Protein AF-A0A0A2TD47-F1 (afdb_monomer_lite)

Foldseek 3Di:
DPFPPLLVVLLVLVVVLVVVVCVLCVVVFDPDPVSVVVVVVVVVLSVVLSVCSSVLELVSLVSLLVVLVVVLVCQVPVVVPDVRNDDVVSNVSSVVSNVSSVVCVCSNPVPDD

Organism: NCBI:txid1385514

Sequence (113 aa):
MKRPFGVIVISILYVVSFLALLLFSLPYTQTGTGGWILITVILVYVIIMISEYLNLKKRGFWMMIAFQSMYILLGLIVPLYRDYEQPIWIFVLSTLILIYTIMRKRYFLQKET

Structure (mmCIF, N/CA/C/O backbone):
data_AF-A0A0A2TD47-F1
#
_entry.id   AF-A0A0A2TD47-F1
#
loop_
_atom_site.group_PDB
_atom_site.id
_atom_site.type_symbol
_atom_site.label_atom_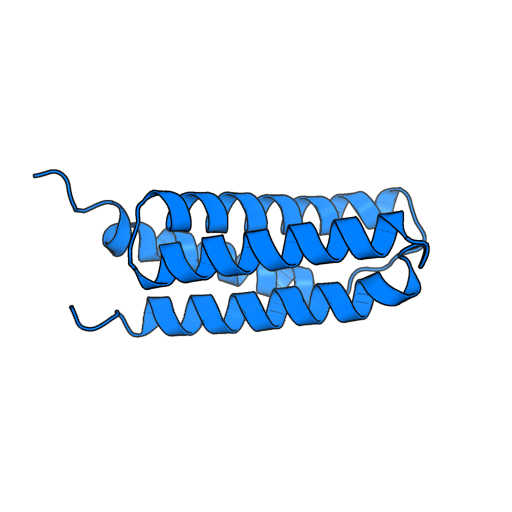id
_atom_site.label_alt_id
_atom_site.label_comp_id
_atom_site.label_asym_id
_atom_site.la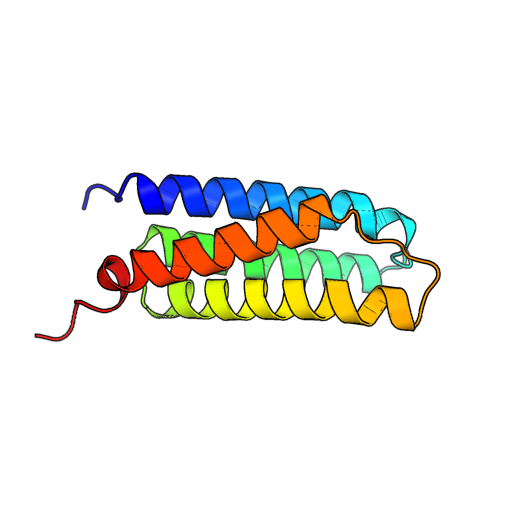bel_entity_id
_atom_site.label_seq_id
_atom_site.pdbx_PDB_ins_code
_atom_site.Cartn_x
_atom_site.Cartn_y
_atom_site.Cartn_z
_atom_site.occupancy
_atom_site.B_iso_or_equiv
_atom_site.auth_seq_id
_atom_site.auth_comp_id
_atom_site.auth_asym_id
_atom_site.auth_atom_id
_atom_site.pdbx_PDB_model_num
ATOM 1 N N . MET A 1 1 ? -8.216 -2.449 22.679 1.00 57.56 1 MET A N 1
ATOM 2 C CA . MET A 1 1 ? -9.392 -2.696 21.808 1.00 57.56 1 MET A CA 1
ATOM 3 C C . MET A 1 1 ? -9.076 -3.871 20.896 1.00 57.56 1 MET A C 1
ATOM 5 O O . MET A 1 1 ? -7.980 -3.895 20.347 1.00 57.56 1 MET A O 1
ATOM 9 N N . LYS A 1 2 ? -9.975 -4.855 20.754 1.00 72.06 2 LYS A N 1
ATOM 10 C CA . LYS A 1 2 ? -9.789 -5.927 19.761 1.00 72.06 2 LYS A CA 1
ATOM 11 C C . LYS A 1 2 ? -9.811 -5.298 18.364 1.00 72.06 2 LYS A C 1
ATOM 13 O O . LYS A 1 2 ? -10.706 -4.511 18.065 1.00 72.06 2 LYS A O 1
ATOM 18 N N . ARG A 1 3 ? -8.799 -5.588 17.544 1.00 77.25 3 ARG A N 1
ATOM 19 C CA . ARG A 1 3 ? -8.702 -5.052 16.180 1.00 77.25 3 ARG A CA 1
ATOM 20 C C . ARG A 1 3 ? -9.796 -5.687 15.308 1.00 77.25 3 ARG A C 1
ATOM 22 O O . ARG A 1 3 ? -9.986 -6.901 15.408 1.00 77.25 3 ARG A O 1
ATOM 29 N N . PRO A 1 4 ? -10.510 -4.923 14.460 1.00 85.19 4 PRO A N 1
ATOM 30 C CA . PRO A 1 4 ? -11.491 -5.504 13.550 1.00 85.19 4 PRO A CA 1
ATOM 31 C C . PRO A 1 4 ? -10.790 -6.459 12.583 1.00 85.19 4 PRO A C 1
ATOM 33 O O . PRO A 1 4 ? -9.770 -6.096 11.998 1.00 85.19 4 PRO A O 1
ATOM 36 N N . PHE A 1 5 ? -11.355 -7.646 12.358 1.00 85.62 5 PHE A N 1
ATOM 37 C CA . PHE A 1 5 ? -10.777 -8.636 11.440 1.00 85.62 5 PHE A CA 1
ATOM 38 C C . PHE A 1 5 ? -10.493 -8.045 10.048 1.00 85.62 5 PHE A C 1
ATOM 40 O O . PHE A 1 5 ? -9.419 -8.242 9.491 1.00 85.62 5 PHE A O 1
ATOM 47 N N . GLY A 1 6 ? -11.405 -7.211 9.532 1.00 82.06 6 GLY A N 1
ATOM 48 C CA . GLY A 1 6 ? -11.232 -6.548 8.237 1.00 82.06 6 GLY A CA 1
ATOM 49 C C . GLY A 1 6 ? -10.012 -5.623 8.149 1.00 82.06 6 GLY A C 1
ATOM 50 O O . GLY A 1 6 ? -9.432 -5.511 7.076 1.00 82.06 6 GLY A O 1
ATOM 51 N N . VAL A 1 7 ? -9.592 -5.006 9.259 1.00 83.81 7 VAL A N 1
ATOM 52 C CA . VAL A 1 7 ? -8.396 -4.142 9.310 1.00 83.81 7 VAL A CA 1
ATOM 53 C C . VAL A 1 7 ? -7.129 -4.989 9.201 1.00 83.81 7 VAL A C 1
ATOM 55 O O . VAL A 1 7 ? -6.223 -4.636 8.454 1.00 83.81 7 VAL A O 1
ATOM 58 N N . ILE A 1 8 ? -7.098 -6.141 9.876 1.00 87.38 8 ILE A N 1
ATOM 59 C CA . ILE A 1 8 ? -5.972 -7.085 9.818 1.00 87.38 8 ILE A CA 1
ATOM 60 C C . ILE A 1 8 ? -5.816 -7.638 8.397 1.00 87.38 8 ILE A C 1
ATOM 62 O O . ILE A 1 8 ? -4.714 -7.630 7.854 1.00 87.38 8 ILE A O 1
ATOM 66 N N . VAL A 1 9 ? -6.923 -8.058 7.775 1.00 87.44 9 VAL A N 1
ATOM 67 C CA . VAL A 1 9 ? -6.925 -8.579 6.399 1.00 87.44 9 VAL A CA 1
ATOM 68 C C . VAL A 1 9 ? -6.387 -7.540 5.409 1.00 87.44 9 VAL A C 1
ATOM 70 O O . VAL A 1 9 ? -5.539 -7.878 4.589 1.00 87.44 9 VAL A O 1
ATOM 73 N N . ILE A 1 10 ? -6.807 -6.272 5.512 1.00 87.50 10 ILE A N 1
ATOM 74 C CA . ILE A 1 10 ? -6.305 -5.190 4.643 1.00 87.50 10 ILE A CA 1
ATOM 75 C C . ILE A 1 10 ? -4.806 -4.985 4.819 1.00 87.50 10 ILE A C 1
ATOM 77 O O . ILE A 1 10 ? -4.086 -4.878 3.831 1.00 87.50 10 ILE A O 1
ATOM 81 N N . SER A 1 11 ? -4.328 -4.946 6.064 1.00 85.75 11 SER A N 1
ATOM 82 C CA . SER A 1 11 ? -2.900 -4.780 6.327 1.00 85.75 11 SER A CA 1
ATOM 83 C C . SER A 1 11 ? -2.077 -5.908 5.704 1.00 85.75 11 SER A C 1
ATOM 85 O O . SER A 1 11 ? -1.050 -5.630 5.095 1.00 85.75 11 SER A O 1
ATOM 87 N N . ILE A 1 12 ? -2.547 -7.158 5.780 1.00 88.69 12 ILE A N 1
ATOM 88 C CA . ILE A 1 12 ? -1.873 -8.303 5.150 1.00 88.69 12 ILE A CA 1
ATOM 89 C C . ILE A 1 12 ? -1.891 -8.175 3.623 1.00 88.69 12 ILE A C 1
ATOM 91 O O . ILE A 1 12 ? -0.837 -8.256 2.997 1.00 88.69 12 ILE A O 1
ATOM 95 N N . LEU A 1 13 ? -3.061 -7.937 3.020 1.00 88.62 13 LEU A N 1
ATOM 96 C CA . LEU A 1 13 ? -3.195 -7.803 1.563 1.00 88.62 13 LEU A CA 1
ATOM 97 C C . LEU A 1 13 ? -2.320 -6.678 1.006 1.00 88.62 13 LEU A C 1
ATOM 99 O O . LEU A 1 13 ? -1.725 -6.818 -0.062 1.00 88.62 13 LEU A O 1
ATOM 103 N N . TYR A 1 14 ? -2.209 -5.580 1.746 1.00 86.94 14 TYR A N 1
ATOM 104 C CA . TYR A 1 14 ? -1.347 -4.472 1.380 1.00 86.94 14 TYR A CA 1
ATOM 105 C C . TYR A 1 14 ? 0.133 -4.841 1.459 1.00 86.94 14 TYR A C 1
ATOM 107 O O . TYR A 1 14 ? 0.866 -4.563 0.516 1.00 86.94 14 TYR A O 1
ATOM 115 N N . VAL A 1 15 ? 0.579 -5.493 2.542 1.00 88.31 15 VAL A N 1
ATOM 116 C CA . VAL A 1 15 ? 1.971 -5.968 2.655 1.00 88.31 15 VAL A CA 1
ATOM 117 C C . VAL A 1 15 ? 2.306 -6.899 1.496 1.00 88.31 15 VAL A C 1
ATOM 119 O O . VAL A 1 15 ? 3.339 -6.725 0.860 1.00 88.31 15 VAL A O 1
ATOM 122 N N . VAL A 1 16 ? 1.417 -7.842 1.178 1.00 88.25 16 VAL A N 1
ATOM 123 C CA . VAL A 1 16 ? 1.598 -8.763 0.048 1.00 88.25 16 VAL A CA 1
ATOM 124 C C . VAL A 1 16 ? 1.686 -8.002 -1.277 1.00 88.25 16 VAL A C 1
ATOM 126 O O . VAL A 1 16 ? 2.596 -8.254 -2.061 1.00 88.25 16 VAL A O 1
ATOM 129 N N . SER A 1 17 ? 0.795 -7.035 -1.509 1.00 83.50 17 SER A N 1
ATOM 130 C CA . SER A 1 17 ? 0.800 -6.224 -2.737 1.00 83.50 17 SER A CA 1
ATOM 131 C C . SER A 1 17 ? 2.069 -5.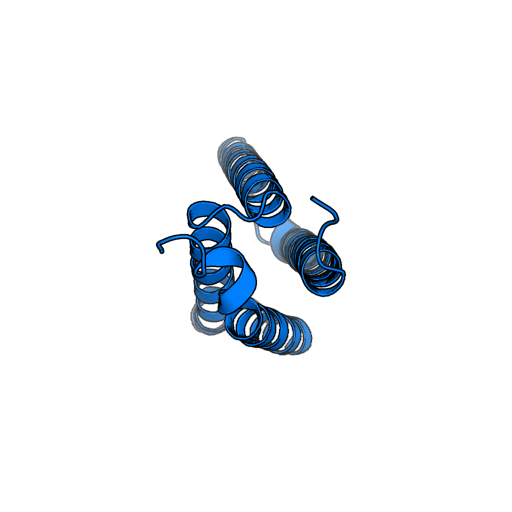382 -2.864 1.00 83.50 17 SER A C 1
ATOM 133 O O . SER A 1 17 ? 2.657 -5.297 -3.938 1.00 83.50 17 SER A O 1
ATOM 135 N N . PHE A 1 18 ? 2.529 -4.802 -1.758 1.00 84.69 18 PHE A N 1
ATOM 136 C CA . PHE A 1 18 ? 3.761 -4.028 -1.700 1.00 84.69 18 PHE A CA 1
ATOM 137 C C . PHE A 1 18 ? 5.010 -4.897 -1.921 1.00 84.69 18 PHE A C 1
ATOM 139 O O . PHE A 1 18 ? 5.921 -4.498 -2.641 1.00 84.69 18 PHE A O 1
ATOM 146 N N . LEU A 1 19 ? 5.054 -6.101 -1.348 1.00 86.44 19 LEU A N 1
ATOM 147 C CA . LEU A 1 19 ? 6.147 -7.044 -1.589 1.00 86.44 19 LEU A CA 1
ATOM 148 C C . LEU A 1 19 ? 6.165 -7.525 -3.042 1.00 86.44 19 LEU A C 1
ATOM 150 O O . LEU A 1 19 ? 7.236 -7.596 -3.638 1.00 86.44 19 LEU A O 1
ATOM 154 N N . ALA A 1 20 ? 4.996 -7.795 -3.631 1.00 82.56 20 ALA A N 1
ATOM 155 C CA . ALA A 1 20 ? 4.891 -8.115 -5.050 1.00 82.56 20 ALA A CA 1
ATOM 156 C C . ALA A 1 20 ? 5.444 -6.968 -5.910 1.00 82.56 20 ALA A C 1
ATOM 158 O O . ALA A 1 20 ? 6.293 -7.202 -6.764 1.00 82.56 20 ALA A O 1
ATOM 159 N N . LEU A 1 21 ? 5.043 -5.724 -5.631 1.00 77.56 21 LEU A N 1
ATOM 160 C CA . LEU A 1 21 ? 5.575 -4.529 -6.293 1.00 77.56 21 LEU A CA 1
ATOM 161 C C . LEU A 1 21 ? 7.102 -4.478 -6.221 1.00 77.56 21 LEU A C 1
ATOM 163 O O . LEU A 1 21 ? 7.757 -4.311 -7.248 1.00 77.56 21 LEU A O 1
ATOM 167 N N . LEU A 1 22 ? 7.670 -4.638 -5.024 1.00 80.25 22 LEU A N 1
ATOM 168 C CA . LEU A 1 22 ? 9.118 -4.668 -4.837 1.00 80.25 22 LEU A CA 1
ATOM 169 C C . LEU A 1 22 ? 9.761 -5.734 -5.724 1.00 80.25 22 LEU A C 1
ATOM 171 O O . LEU A 1 22 ? 10.660 -5.414 -6.489 1.00 80.25 22 LEU A O 1
ATOM 175 N N . LEU A 1 23 ? 9.254 -6.966 -5.704 1.00 81.38 23 LEU A N 1
ATOM 176 C CA . LEU A 1 23 ? 9.792 -8.056 -6.520 1.00 81.38 23 LEU A CA 1
ATOM 177 C C . LEU A 1 23 ? 9.769 -7.749 -8.024 1.00 81.38 23 LEU A C 1
ATOM 179 O O . LEU A 1 23 ? 10.760 -8.004 -8.703 1.00 81.38 23 LEU A O 1
ATOM 183 N N . PHE A 1 24 ? 8.682 -7.168 -8.539 1.00 76.12 24 PHE A N 1
ATOM 184 C CA . PHE A 1 24 ? 8.572 -6.826 -9.964 1.00 76.12 24 PHE A CA 1
ATOM 185 C C . PHE A 1 24 ? 9.357 -5.572 -10.356 1.00 76.12 24 PHE A C 1
ATOM 187 O O . PHE A 1 24 ? 9.770 -5.448 -11.504 1.00 76.12 24 PHE A O 1
ATOM 194 N N . SER A 1 25 ? 9.588 -4.651 -9.420 1.00 72.69 25 SER A N 1
ATOM 195 C CA . SER A 1 25 ? 10.336 -3.414 -9.678 1.00 72.69 25 SER A CA 1
ATOM 196 C C . SER A 1 25 ? 11.846 -3.558 -9.491 1.00 72.69 25 SER A C 1
ATOM 198 O O . SER A 1 25 ? 12.591 -2.839 -10.155 1.00 72.69 25 SER A O 1
ATOM 200 N N . LEU A 1 26 ? 12.307 -4.503 -8.660 1.00 75.06 26 LEU A N 1
ATOM 201 C CA . LEU A 1 26 ? 13.728 -4.739 -8.370 1.00 75.06 26 LEU A CA 1
ATOM 202 C C . LEU A 1 26 ? 14.616 -4.870 -9.627 1.00 75.06 26 LEU A C 1
ATOM 204 O O . LEU A 1 26 ? 15.668 -4.228 -9.652 1.00 75.06 26 LEU A O 1
ATOM 208 N N . PRO A 1 27 ? 14.216 -5.604 -10.688 1.00 72.50 27 PRO A N 1
ATOM 209 C CA . PRO A 1 27 ? 14.998 -5.701 -11.926 1.00 72.50 27 PRO A CA 1
ATOM 210 C C . PRO A 1 27 ? 15.138 -4.377 -12.693 1.00 72.50 27 PRO A C 1
ATOM 212 O O . PRO A 1 27 ? 16.057 -4.222 -13.492 1.00 72.50 27 PRO A O 1
ATOM 215 N N . TYR A 1 28 ? 14.229 -3.424 -12.464 1.00 68.75 28 TYR A N 1
ATOM 216 C CA . TYR A 1 28 ? 14.144 -2.149 -13.185 1.00 68.75 28 TYR A CA 1
ATOM 217 C C . TYR A 1 28 ? 14.657 -0.954 -12.365 1.00 68.75 28 TYR A C 1
ATOM 219 O O . TYR A 1 28 ? 14.814 0.151 -12.896 1.00 68.75 28 TYR A O 1
ATOM 227 N N . THR A 1 29 ? 14.926 -1.152 -11.074 1.00 66.94 29 THR A N 1
ATOM 228 C CA . THR A 1 29 ? 15.603 -0.172 -10.219 1.00 66.94 29 THR A CA 1
ATOM 229 C C . THR A 1 29 ? 17.108 -0.197 -10.450 1.00 66.94 29 THR A C 1
ATOM 231 O O . THR A 1 29 ? 17.745 -1.240 -10.344 1.00 66.94 29 THR A O 1
ATOM 234 N N . GLN A 1 30 ? 17.706 0.972 -10.701 1.00 63.28 30 GLN A N 1
ATOM 235 C CA . GLN A 1 30 ? 19.163 1.102 -10.705 1.00 63.28 30 GLN A CA 1
ATOM 236 C C . GLN A 1 30 ? 19.696 0.769 -9.302 1.00 63.28 30 GLN A C 1
ATOM 238 O O . GLN A 1 30 ? 19.443 1.499 -8.343 1.00 63.28 30 GLN A O 1
ATOM 243 N N . THR A 1 31 ? 20.438 -0.332 -9.180 1.00 67.88 31 THR A N 1
ATOM 244 C CA . THR A 1 31 ? 20.956 -0.902 -7.921 1.00 67.88 31 THR A CA 1
ATOM 245 C C . THR A 1 31 ? 22.152 -0.133 -7.342 1.00 67.88 31 THR A C 1
ATOM 247 O O . THR A 1 31 ? 23.045 -0.718 -6.731 1.00 67.88 31 THR A O 1
ATOM 250 N N . GLY A 1 32 ? 22.200 1.184 -7.543 1.00 78.88 32 GLY A N 1
ATOM 251 C CA . GLY A 1 32 ? 23.166 2.065 -6.890 1.00 78.88 32 GLY A CA 1
ATOM 252 C C . GLY A 1 32 ? 22.740 2.419 -5.463 1.00 78.88 32 GLY A C 1
ATOM 253 O O . GLY A 1 32 ? 21.607 2.167 -5.048 1.00 78.88 32 GLY A O 1
ATOM 254 N N . THR A 1 33 ? 23.626 3.073 -4.711 1.00 81.69 33 THR A N 1
ATOM 255 C CA . THR A 1 33 ? 23.377 3.502 -3.321 1.00 81.69 33 THR A CA 1
ATOM 256 C C . THR A 1 33 ? 22.083 4.312 -3.174 1.00 81.69 33 THR A C 1
ATOM 258 O O . THR A 1 33 ? 21.330 4.107 -2.226 1.00 81.69 33 THR A O 1
ATOM 261 N N . GLY A 1 34 ? 21.769 5.179 -4.145 1.00 80.44 34 GLY A N 1
ATOM 262 C CA . GLY A 1 34 ? 20.533 5.970 -4.148 1.00 80.44 34 GLY A CA 1
ATOM 263 C C . GLY A 1 34 ? 19.255 5.129 -4.257 1.00 80.44 34 GLY A C 1
ATOM 264 O O . GLY A 1 34 ? 18.269 5.433 -3.588 1.00 80.44 34 GLY A O 1
ATOM 265 N N . GLY A 1 35 ? 19.279 4.040 -5.034 1.00 81.81 35 GLY A N 1
ATOM 266 C CA . GLY A 1 35 ? 18.145 3.121 -5.159 1.00 81.81 35 GLY A CA 1
ATOM 267 C C . GLY A 1 35 ? 17.851 2.396 -3.844 1.00 81.81 35 GLY A C 1
ATOM 268 O O . GLY A 1 35 ? 16.705 2.353 -3.401 1.00 81.81 35 GLY A O 1
ATOM 269 N N . TRP A 1 36 ? 18.894 1.914 -3.162 1.00 82.00 36 TRP A N 1
ATOM 270 C CA . TRP A 1 36 ? 18.764 1.263 -1.853 1.00 82.00 36 TRP A CA 1
ATOM 271 C C . TRP A 1 36 ? 18.265 2.207 -0.755 1.00 82.00 36 TRP A C 1
ATOM 273 O O . TRP A 1 36 ? 17.432 1.809 0.064 1.00 82.00 36 TRP A O 1
ATOM 283 N N . ILE A 1 37 ? 18.714 3.468 -0.759 1.00 86.38 37 ILE A N 1
ATOM 284 C CA . ILE A 1 37 ? 18.196 4.498 0.154 1.00 86.38 37 ILE A CA 1
ATOM 285 C C . ILE A 1 37 ? 16.698 4.707 -0.090 1.00 86.38 37 ILE A C 1
ATOM 287 O O . ILE A 1 37 ? 15.919 4.684 0.862 1.00 86.38 37 ILE A O 1
ATOM 291 N N . LEU A 1 38 ? 16.277 4.846 -1.351 1.00 83.94 38 LEU A N 1
ATOM 292 C CA . LEU A 1 38 ? 14.869 5.042 -1.700 1.00 83.94 38 LEU A CA 1
ATOM 293 C C . LEU A 1 38 ? 13.998 3.856 -1.254 1.00 83.94 38 LEU A C 1
ATOM 295 O O . LEU A 1 38 ? 12.969 4.063 -0.612 1.00 83.94 38 LEU A O 1
ATOM 299 N N . ILE A 1 39 ? 14.436 2.620 -1.519 1.00 84.38 39 ILE A N 1
ATOM 300 C CA . ILE A 1 39 ? 13.750 1.398 -1.064 1.00 84.38 39 ILE A CA 1
ATOM 301 C C . ILE A 1 39 ? 13.614 1.392 0.462 1.00 84.38 39 ILE A C 1
ATOM 303 O O . ILE A 1 39 ? 12.537 1.114 0.988 1.00 84.38 39 ILE A O 1
ATOM 307 N N . THR A 1 40 ? 14.681 1.751 1.179 1.00 87.12 40 THR A N 1
ATOM 308 C CA . THR A 1 40 ? 14.682 1.801 2.647 1.00 87.12 40 THR A CA 1
ATOM 309 C C . THR A 1 40 ? 13.696 2.843 3.175 1.00 87.12 40 THR A C 1
ATOM 311 O O . THR A 1 40 ? 12.916 2.549 4.081 1.00 87.12 40 THR A O 1
ATOM 314 N N . VAL A 1 41 ? 13.665 4.042 2.585 1.00 90.00 41 VAL A N 1
ATOM 315 C CA . VAL A 1 41 ? 12.711 5.102 2.954 1.00 90.00 41 VAL A CA 1
ATOM 316 C C . VAL A 1 41 ? 11.269 4.647 2.723 1.00 90.00 41 VAL A C 1
ATOM 318 O O . VAL A 1 41 ? 10.417 4.845 3.592 1.00 90.00 41 VAL A O 1
ATOM 321 N N . ILE A 1 42 ? 10.995 3.986 1.595 1.00 88.62 42 ILE A N 1
ATOM 322 C CA . ILE A 1 42 ? 9.665 3.446 1.289 1.00 88.62 42 ILE A CA 1
ATOM 323 C C . ILE A 1 42 ? 9.280 2.352 2.296 1.00 88.62 42 ILE A C 1
ATOM 325 O O . ILE A 1 42 ? 8.155 2.358 2.795 1.00 88.62 42 ILE A O 1
ATOM 329 N N . LEU A 1 43 ? 10.200 1.451 2.654 1.00 89.88 43 LEU A N 1
ATOM 330 C CA . LEU A 1 43 ? 9.957 0.415 3.665 1.00 89.88 43 LEU A CA 1
ATOM 331 C C . LEU A 1 43 ? 9.602 1.021 5.027 1.00 89.88 43 LEU A C 1
ATOM 333 O O . LEU A 1 43 ? 8.616 0.615 5.643 1.00 89.88 43 LEU A O 1
ATOM 337 N N . VAL A 1 44 ? 10.358 2.025 5.475 1.00 93.00 44 VAL A N 1
ATOM 338 C CA . VAL A 1 44 ? 10.076 2.739 6.729 1.00 93.00 44 VAL A CA 1
ATOM 339 C C . VAL A 1 44 ? 8.704 3.411 6.671 1.00 93.00 44 VAL A C 1
ATOM 341 O O . VAL A 1 44 ? 7.918 3.282 7.613 1.00 93.00 44 VAL A O 1
ATOM 344 N N . TYR A 1 45 ? 8.374 4.066 5.554 1.00 91.50 45 TYR A N 1
ATOM 345 C CA . TYR A 1 45 ? 7.059 4.670 5.350 1.00 91.50 45 TYR A CA 1
ATOM 346 C C . TYR A 1 45 ? 5.927 3.635 5.455 1.00 91.50 45 TYR A C 1
ATOM 348 O O . TYR A 1 45 ? 4.947 3.862 6.168 1.00 91.50 45 TYR A O 1
ATOM 356 N N . VAL A 1 46 ? 6.078 2.476 4.806 1.00 91.19 46 VAL A N 1
ATOM 357 C CA . VAL A 1 46 ? 5.098 1.380 4.842 1.00 91.19 46 VAL A CA 1
ATOM 358 C C . VAL A 1 46 ? 4.916 0.836 6.262 1.00 91.19 46 VAL A C 1
ATOM 360 O O . VAL A 1 46 ? 3.780 0.622 6.689 1.00 91.19 46 VAL A O 1
ATOM 363 N N . ILE A 1 47 ? 5.999 0.675 7.028 1.00 92.06 47 ILE A N 1
ATOM 364 C CA . ILE A 1 47 ? 5.937 0.227 8.429 1.00 92.06 47 ILE A CA 1
ATOM 365 C C . ILE A 1 47 ? 5.152 1.225 9.287 1.00 92.06 47 ILE A C 1
ATOM 367 O O . ILE A 1 47 ? 4.260 0.819 10.038 1.00 92.06 47 ILE A O 1
ATOM 371 N N . ILE A 1 48 ? 5.451 2.524 9.164 1.00 94.06 48 ILE A N 1
ATOM 372 C CA . ILE A 1 48 ? 4.739 3.582 9.896 1.00 94.06 48 ILE A CA 1
ATOM 373 C C . ILE A 1 48 ? 3.256 3.544 9.534 1.00 94.06 48 ILE A C 1
ATOM 375 O O . ILE A 1 48 ? 2.406 3.467 10.420 1.00 94.06 48 ILE A O 1
ATOM 379 N N . MET A 1 49 ? 2.949 3.520 8.239 1.00 93.75 49 MET A N 1
ATOM 380 C CA . MET A 1 49 ? 1.583 3.496 7.735 1.00 93.75 49 MET A CA 1
ATOM 381 C C . MET A 1 49 ? 0.786 2.300 8.278 1.00 93.75 49 MET A C 1
ATOM 383 O O . MET A 1 49 ? -0.308 2.486 8.813 1.00 93.75 49 MET A O 1
ATOM 387 N N . ILE A 1 50 ? 1.331 1.080 8.191 1.00 91.88 50 ILE A N 1
ATOM 388 C CA . ILE A 1 50 ? 0.667 -0.136 8.686 1.00 91.88 50 ILE A CA 1
ATOM 389 C C . ILE A 1 50 ? 0.490 -0.073 10.203 1.00 91.88 50 ILE A C 1
ATOM 391 O O . ILE A 1 50 ? -0.581 -0.405 10.708 1.00 91.88 50 ILE A O 1
ATOM 395 N N . SER A 1 51 ? 1.510 0.375 10.938 1.00 92.31 51 SER A N 1
ATOM 396 C CA . SER A 1 51 ? 1.431 0.529 12.393 1.00 92.31 51 SER A CA 1
ATOM 397 C C . SER A 1 51 ? 0.319 1.502 12.792 1.00 92.31 51 SER A C 1
ATOM 399 O O . SER A 1 51 ? -0.497 1.206 13.669 1.00 92.31 51 SER A O 1
ATOM 401 N N . GLU A 1 52 ? 0.223 2.649 12.119 1.00 93.31 52 GLU A N 1
ATOM 402 C CA . GLU A 1 52 ? -0.845 3.613 12.363 1.00 93.31 52 GLU A CA 1
ATOM 403 C C . GLU A 1 52 ? -2.227 3.069 11.983 1.00 93.31 52 GLU A C 1
ATOM 405 O O . GLU A 1 52 ? -3.188 3.266 12.734 1.00 93.31 52 GLU A O 1
ATOM 410 N N . TYR A 1 53 ? -2.322 2.342 10.868 1.00 90.81 53 TYR A N 1
ATOM 411 C CA . TYR A 1 53 ? -3.557 1.716 10.402 1.00 90.81 53 TYR A CA 1
ATOM 412 C C . TYR A 1 53 ? -4.054 0.630 11.372 1.00 90.81 53 TYR A C 1
ATOM 414 O O . TYR A 1 53 ? -5.217 0.625 11.776 1.00 90.81 53 TYR A O 1
ATOM 422 N N . LEU A 1 54 ? -3.166 -0.248 11.844 1.00 90.38 54 LEU A N 1
ATOM 423 C CA . LEU A 1 54 ? -3.481 -1.287 12.834 1.00 90.38 54 LEU A CA 1
ATOM 424 C C . LEU A 1 54 ? -3.880 -0.715 14.199 1.00 90.38 54 LEU A C 1
ATOM 426 O O . LEU A 1 54 ? -4.606 -1.363 14.960 1.00 90.38 54 LEU A O 1
ATOM 430 N N . ASN A 1 55 ? -3.408 0.490 14.514 1.00 90.31 55 ASN A N 1
ATOM 431 C CA . ASN A 1 55 ? -3.777 1.231 15.716 1.00 90.31 55 ASN A CA 1
ATOM 432 C C . ASN A 1 55 ? -5.007 2.132 15.511 1.00 90.31 55 ASN A C 1
ATOM 434 O O . ASN A 1 55 ? -5.320 2.936 16.389 1.00 90.31 55 ASN A O 1
ATOM 438 N N . LEU A 1 56 ? -5.716 1.983 14.383 1.00 89.25 56 LEU A N 1
ATOM 439 C CA . LEU A 1 56 ? -6.946 2.707 14.050 1.00 89.25 56 LEU A CA 1
ATOM 440 C C . LEU A 1 56 ? -6.782 4.236 14.068 1.00 89.25 56 LEU A C 1
ATOM 442 O O . LEU A 1 56 ? -7.730 4.972 14.343 1.00 89.25 56 LEU A O 1
ATOM 446 N N . LYS A 1 57 ? -5.576 4.742 13.779 1.00 90.81 57 LYS A N 1
ATOM 447 C CA . LYS A 1 57 ? -5.338 6.185 13.699 1.00 90.81 57 LYS A CA 1
ATOM 448 C C . LYS A 1 57 ? -5.892 6.739 12.385 1.00 90.81 57 LYS A C 1
ATOM 450 O O . LYS A 1 57 ? -5.676 6.161 11.320 1.00 90.81 57 LYS A O 1
ATOM 455 N N . LYS A 1 58 ? -6.522 7.921 12.447 1.00 91.31 58 LYS A N 1
ATOM 456 C CA . LYS A 1 58 ? -6.997 8.666 11.262 1.00 91.31 58 LYS A CA 1
ATOM 457 C C . LYS A 1 58 ? -5.879 8.876 10.232 1.00 91.31 58 LYS A C 1
ATOM 459 O O . LYS A 1 58 ? -6.110 8.723 9.041 1.00 91.31 58 LYS A O 1
ATOM 464 N N . ARG A 1 59 ? -4.660 9.185 10.693 1.00 92.12 59 ARG A N 1
ATOM 465 C CA . ARG A 1 59 ? -3.483 9.407 9.835 1.00 92.12 59 ARG A CA 1
ATOM 466 C C . ARG A 1 59 ? -3.115 8.165 9.016 1.00 92.12 59 ARG A C 1
ATOM 468 O O . ARG A 1 59 ? -3.094 8.257 7.794 1.00 92.12 59 ARG A O 1
ATOM 475 N N . GLY A 1 60 ? -2.972 7.003 9.654 1.00 90.94 60 GLY A N 1
ATOM 476 C CA . GLY A 1 60 ? -2.700 5.734 8.967 1.00 90.94 60 GLY A CA 1
ATOM 477 C C . GLY A 1 60 ? -3.738 5.362 7.905 1.00 90.94 60 GLY A C 1
ATOM 478 O O . GLY A 1 60 ? -3.376 4.872 6.840 1.00 90.94 60 GLY A O 1
ATOM 479 N N . PHE A 1 61 ? -5.021 5.656 8.144 1.00 93.12 61 PHE A N 1
ATOM 480 C CA . PHE A 1 61 ? -6.077 5.481 7.139 1.00 93.12 61 PHE A CA 1
ATOM 481 C C . PHE A 1 61 ? -5.844 6.333 5.885 1.00 93.12 61 PHE A C 1
ATOM 483 O O . PHE A 1 61 ? -5.870 5.812 4.770 1.00 93.12 61 PHE A O 1
ATOM 490 N N . TRP A 1 62 ? -5.578 7.629 6.064 1.00 93.69 62 TRP A N 1
ATOM 491 C CA . TRP A 1 62 ? -5.317 8.539 4.947 1.00 93.69 62 TRP A CA 1
ATOM 492 C C . TRP A 1 62 ? -4.023 8.204 4.211 1.00 93.69 62 TRP A C 1
ATOM 494 O O . TRP A 1 62 ? -4.009 8.229 2.983 1.00 93.69 62 TRP A O 1
ATOM 504 N N . MET A 1 63 ? -2.966 7.836 4.939 1.00 93.50 63 MET A N 1
ATOM 505 C CA . MET A 1 63 ? -1.708 7.389 4.339 1.00 93.50 63 MET A CA 1
ATOM 506 C C . MET A 1 63 ? -1.920 6.148 3.463 1.00 93.50 63 MET A C 1
ATOM 508 O O . MET A 1 63 ? -1.401 6.094 2.353 1.00 93.50 63 MET A O 1
ATOM 512 N N . MET A 1 64 ? -2.740 5.193 3.913 1.00 91.94 64 MET A N 1
ATOM 513 C CA . MET A 1 64 ? -3.035 3.981 3.148 1.00 91.94 64 MET A CA 1
ATOM 514 C C . MET A 1 64 ? -3.818 4.270 1.868 1.00 91.94 64 MET A C 1
ATOM 516 O O . MET A 1 64 ? -3.482 3.736 0.815 1.00 91.94 64 MET A O 1
ATOM 520 N N . ILE A 1 65 ? -4.808 5.166 1.925 1.00 93.56 65 ILE A N 1
ATOM 521 C CA . ILE A 1 65 ? -5.518 5.631 0.724 1.00 93.56 65 ILE A CA 1
ATOM 522 C C . ILE A 1 65 ? -4.562 6.341 -0.235 1.00 93.56 65 ILE A C 1
ATOM 524 O O . ILE A 1 65 ? -4.563 6.033 -1.428 1.00 93.56 65 ILE A O 1
ATOM 528 N N . ALA A 1 66 ? -3.757 7.279 0.268 1.00 92.56 66 ALA A N 1
ATOM 529 C CA . ALA A 1 66 ? -2.838 8.062 -0.549 1.00 92.56 66 ALA A CA 1
ATOM 530 C C . ALA A 1 66 ? -1.813 7.165 -1.251 1.00 92.56 66 ALA A C 1
ATOM 532 O O . ALA A 1 66 ? -1.658 7.250 -2.469 1.00 92.56 66 ALA A O 1
ATOM 533 N N . PHE A 1 67 ? -1.177 6.256 -0.509 1.00 88.88 67 PHE A N 1
ATOM 534 C CA . PHE A 1 67 ? -0.201 5.335 -1.079 1.00 88.88 67 PHE A CA 1
ATOM 535 C C . PHE A 1 67 ? -0.837 4.409 -2.113 1.00 88.88 67 PHE A C 1
ATOM 537 O O . PHE A 1 67 ? -0.309 4.263 -3.211 1.00 88.88 67 PHE A O 1
ATOM 544 N N . GLN A 1 68 ? -1.993 3.822 -1.797 1.00 90.62 68 GLN A N 1
ATOM 545 C CA . GLN A 1 68 ? -2.674 2.913 -2.713 1.00 90.62 68 GLN A CA 1
ATOM 546 C C . GLN A 1 68 ? -3.118 3.623 -3.999 1.00 90.62 68 GLN A C 1
ATOM 548 O O . GLN A 1 68 ? -3.013 3.063 -5.087 1.00 90.62 68 GLN A O 1
ATOM 553 N N . SER A 1 69 ? -3.568 4.875 -3.889 1.00 91.00 69 SER A N 1
ATOM 554 C CA . SER A 1 69 ? -3.959 5.689 -5.045 1.00 91.00 69 SER A CA 1
ATOM 555 C C . SER A 1 69 ? -2.747 6.054 -5.900 1.00 91.00 69 SER A C 1
ATOM 557 O O . SER A 1 69 ? -2.793 5.914 -7.119 1.00 91.00 69 SER A O 1
ATOM 559 N N . MET A 1 70 ? -1.638 6.454 -5.266 1.00 88.56 70 MET A N 1
ATOM 560 C CA . MET A 1 70 ? -0.374 6.701 -5.959 1.00 88.56 70 MET A CA 1
ATOM 561 C C . MET A 1 70 ? 0.119 5.440 -6.669 1.00 88.56 70 MET A C 1
ATOM 563 O O . MET A 1 70 ? 0.592 5.520 -7.798 1.00 88.56 70 MET A O 1
ATOM 567 N N . TYR A 1 71 ? -0.045 4.272 -6.049 1.00 84.75 71 TYR A N 1
ATOM 568 C CA . TYR A 1 71 ? 0.361 3.016 -6.657 1.00 84.75 71 TYR A CA 1
ATOM 569 C C . TYR A 1 71 ? -0.449 2.672 -7.912 1.00 84.75 71 TYR A C 1
ATOM 571 O O . TYR A 1 71 ? 0.126 2.323 -8.941 1.00 84.75 71 TYR A O 1
ATOM 579 N N . ILE A 1 72 ? -1.772 2.833 -7.854 1.00 88.44 72 ILE A N 1
ATOM 580 C CA . ILE A 1 72 ? -2.656 2.657 -9.013 1.00 88.44 72 ILE A CA 1
ATOM 581 C C . ILE A 1 72 ? -2.258 3.623 -10.138 1.00 88.44 72 ILE A C 1
ATOM 583 O O . ILE A 1 72 ? -2.148 3.203 -11.286 1.00 88.44 72 ILE A O 1
ATOM 587 N N . LEU A 1 73 ? -1.988 4.893 -9.813 1.00 89.00 73 LEU A N 1
ATOM 588 C CA . LEU A 1 73 ? -1.540 5.888 -10.792 1.00 89.00 73 LEU A CA 1
ATOM 589 C C . LEU A 1 73 ? -0.202 5.506 -11.432 1.00 89.00 73 LEU A C 1
ATOM 591 O O . LEU A 1 73 ? -0.077 5.562 -12.651 1.00 89.00 73 LEU A O 1
ATOM 595 N N . LEU A 1 74 ? 0.779 5.071 -10.638 1.00 83.88 74 LEU A N 1
ATOM 596 C CA . LEU A 1 74 ? 2.061 4.603 -11.164 1.00 83.88 74 LEU A CA 1
ATOM 597 C C . LEU A 1 74 ? 1.882 3.393 -12.084 1.00 83.88 74 LEU A C 1
ATOM 599 O O . LEU A 1 74 ? 2.508 3.350 -13.139 1.00 83.88 74 LEU A O 1
ATOM 603 N N . GLY A 1 75 ? 0.989 2.463 -11.742 1.00 80.88 75 GLY A N 1
ATOM 604 C CA . GLY A 1 75 ? 0.710 1.311 -12.596 1.00 80.88 75 GLY A CA 1
ATOM 605 C C . GLY A 1 75 ? 0.011 1.637 -13.913 1.00 80.88 75 GLY A C 1
ATOM 606 O O . GLY A 1 75 ? 0.096 0.843 -14.844 1.00 80.88 75 GLY A O 1
ATOM 607 N N . LEU A 1 76 ? -0.627 2.804 -14.021 1.00 84.69 76 LEU A N 1
ATOM 608 C CA . LEU A 1 76 ? -1.178 3.313 -15.280 1.00 84.69 76 LEU A CA 1
ATOM 609 C C . LEU A 1 76 ? -0.156 4.132 -16.075 1.00 84.69 76 LEU A C 1
ATOM 611 O O . LEU A 1 76 ? -0.153 4.082 -17.298 1.00 84.69 76 LEU A O 1
ATOM 615 N N . ILE A 1 77 ? 0.694 4.898 -15.386 1.00 85.00 77 ILE A N 1
ATOM 616 C CA . ILE A 1 77 ? 1.617 5.856 -16.006 1.00 85.00 77 ILE A CA 1
ATOM 617 C C . ILE A 1 77 ? 2.898 5.174 -16.482 1.00 85.00 77 ILE A C 1
ATOM 619 O O . ILE A 1 77 ? 3.331 5.421 -17.601 1.00 85.00 77 ILE A O 1
ATOM 623 N N . VAL A 1 78 ? 3.528 4.331 -15.660 1.00 81.00 78 VAL A N 1
ATOM 624 C CA . VAL A 1 78 ? 4.848 3.750 -15.968 1.00 81.00 78 VAL A CA 1
ATOM 625 C C . VAL A 1 78 ? 4.866 2.980 -17.299 1.00 81.00 78 VAL A C 1
ATOM 627 O O . VAL A 1 78 ? 5.804 3.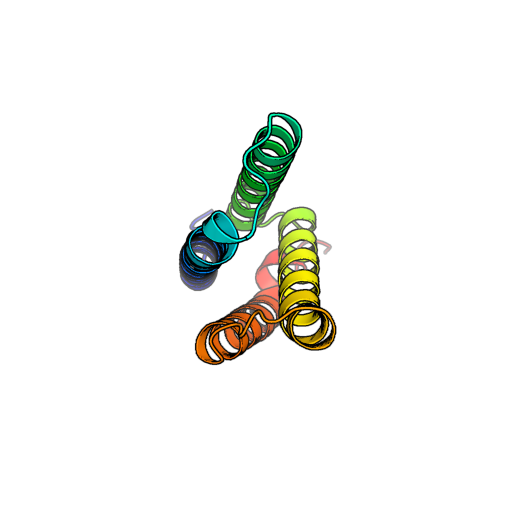214 -18.065 1.00 81.00 78 VAL A O 1
ATOM 630 N N . PRO A 1 79 ? 3.850 2.158 -17.639 1.00 80.69 79 PRO A N 1
ATOM 631 C CA . PRO A 1 79 ? 3.809 1.468 -18.931 1.00 80.69 79 PRO A CA 1
ATOM 632 C C . PRO A 1 79 ? 3.729 2.401 -20.150 1.00 80.69 79 PRO A C 1
ATOM 634 O O . PRO A 1 79 ? 4.046 1.985 -21.255 1.00 80.69 79 PRO A O 1
ATOM 637 N N . LEU A 1 80 ? 3.318 3.666 -19.980 1.00 83.00 80 LEU A N 1
ATOM 638 C CA . LEU A 1 80 ? 3.254 4.637 -21.083 1.00 83.00 80 LEU A CA 1
ATOM 639 C C . LEU A 1 80 ? 4.631 5.189 -21.473 1.00 83.00 80 LEU A C 1
ATOM 641 O O . LEU A 1 80 ? 4.789 5.713 -22.572 1.00 83.00 80 LEU A O 1
ATOM 645 N N . TYR A 1 81 ? 5.609 5.121 -20.566 1.00 79.00 81 TYR A N 1
ATOM 646 C CA . TYR A 1 81 ? 6.924 5.753 -20.734 1.00 79.00 81 TYR A CA 1
ATOM 647 C C . TYR A 1 81 ? 8.085 4.758 -20.730 1.00 79.00 81 TYR A C 1
ATOM 649 O O . TYR A 1 81 ? 9.227 5.151 -20.972 1.00 79.00 81 TYR A O 1
ATOM 657 N N . ARG A 1 82 ? 7.825 3.491 -20.406 1.00 72.25 82 ARG A N 1
ATOM 658 C CA . ARG A 1 82 ? 8.828 2.428 -20.366 1.00 72.25 82 ARG A CA 1
ATOM 659 C C . ARG A 1 82 ? 8.242 1.130 -20.889 1.00 72.25 82 ARG A C 1
ATOM 661 O O . ARG A 1 82 ? 7.064 0.872 -20.674 1.00 72.25 82 ARG A O 1
ATOM 668 N N . ASP A 1 83 ? 9.112 0.278 -21.429 1.00 72.94 83 ASP A N 1
ATOM 669 C CA . ASP A 1 83 ? 8.830 -1.130 -21.739 1.00 72.94 83 ASP A CA 1
ATOM 670 C C . ASP A 1 83 ? 8.700 -1.956 -20.441 1.00 72.94 83 ASP A C 1
ATOM 672 O O . ASP A 1 83 ? 9.460 -2.884 -20.162 1.00 72.94 83 ASP A O 1
ATOM 676 N N . TYR A 1 84 ? 7.778 -1.540 -19.577 1.00 70.62 84 TYR A N 1
ATOM 677 C CA . TYR A 1 84 ? 7.437 -2.180 -18.319 1.00 70.62 84 TYR A CA 1
ATOM 678 C C . TYR A 1 84 ? 5.949 -2.507 -18.347 1.00 70.62 84 TYR A C 1
ATOM 680 O O . TYR A 1 84 ? 5.096 -1.637 -18.163 1.00 70.62 84 TYR A O 1
ATOM 688 N N . GLU A 1 85 ? 5.638 -3.781 -18.553 1.00 72.88 85 GLU A N 1
ATOM 689 C CA . GLU A 1 85 ? 4.275 -4.279 -18.440 1.00 72.88 85 GLU A CA 1
ATOM 690 C C . GLU A 1 85 ? 3.999 -4.652 -16.986 1.00 72.88 85 GLU A C 1
ATOM 692 O O . GLU A 1 85 ? 4.42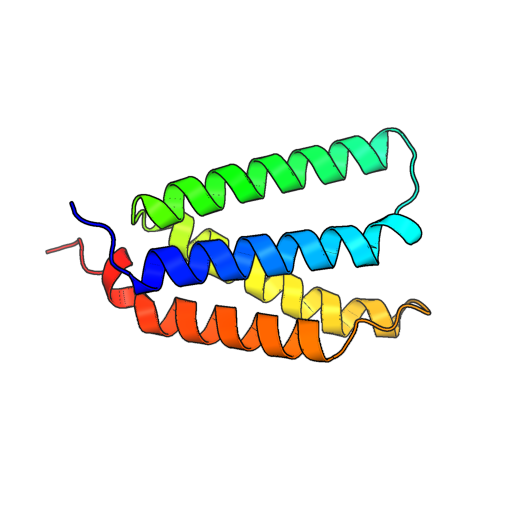4 -5.699 -16.491 1.00 72.88 85 GLU A O 1
ATOM 697 N N . GLN A 1 86 ? 3.277 -3.786 -16.275 1.00 71.94 86 GLN A N 1
ATOM 698 C CA . GLN A 1 86 ? 2.792 -4.147 -14.952 1.00 71.94 86 GLN A CA 1
ATOM 699 C C . GLN A 1 86 ? 1.741 -5.259 -15.087 1.00 71.94 86 GLN A C 1
ATOM 701 O O . GLN A 1 86 ? 0.755 -5.075 -15.805 1.00 71.94 86 GLN A O 1
ATOM 706 N N . PRO A 1 87 ? 1.875 -6.383 -14.359 1.00 79.94 87 PRO A N 1
ATOM 707 C CA . PRO A 1 87 ? 0.869 -7.431 -14.395 1.00 79.94 87 PRO A CA 1
ATOM 708 C C . PRO A 1 87 ? -0.517 -6.894 -14.016 1.00 79.94 87 PRO A C 1
ATOM 710 O O . PRO A 1 87 ? -0.701 -6.317 -12.942 1.00 79.94 87 PRO A O 1
ATOM 713 N N . ILE A 1 88 ? -1.517 -7.118 -14.874 1.00 82.06 88 ILE A N 1
ATOM 714 C CA . ILE A 1 88 ? -2.859 -6.532 -14.708 1.00 82.06 88 ILE A CA 1
ATOM 715 C C . ILE A 1 88 ? -3.528 -6.932 -13.385 1.00 82.06 88 ILE A C 1
ATOM 717 O O . ILE A 1 88 ? -4.278 -6.161 -12.789 1.00 82.06 88 ILE A O 1
ATOM 721 N N . TRP A 1 89 ? -3.206 -8.121 -12.871 1.00 80.06 89 TRP A N 1
ATOM 722 C CA . TRP A 1 89 ? -3.726 -8.605 -11.596 1.00 80.06 89 TRP A CA 1
ATOM 723 C C . TRP A 1 89 ? -3.264 -7.748 -10.411 1.00 80.06 89 TRP A C 1
ATOM 725 O O . TRP A 1 89 ? -4.011 -7.605 -9.446 1.00 80.06 89 TRP A O 1
ATOM 735 N N . ILE A 1 90 ? -2.079 -7.130 -10.486 1.00 82.50 90 ILE A N 1
ATOM 736 C CA . ILE A 1 90 ? -1.573 -6.219 -9.453 1.00 82.50 90 ILE A CA 1
ATOM 737 C C . ILE A 1 90 ? -2.424 -4.953 -9.413 1.00 82.50 90 ILE A C 1
ATOM 739 O O . ILE A 1 90 ? -2.762 -4.471 -8.331 1.00 82.50 90 ILE A O 1
ATOM 743 N N . PHE A 1 91 ? -2.798 -4.429 -10.581 1.00 84.25 91 PHE A N 1
ATOM 744 C CA . PHE A 1 91 ? -3.698 -3.285 -10.685 1.00 84.25 91 PHE A CA 1
ATOM 745 C C . PHE A 1 91 ? -5.070 -3.618 -10.086 1.00 84.25 91 PHE A C 1
ATOM 747 O O . PHE A 1 91 ? -5.536 -2.913 -9.193 1.00 84.25 91 PHE A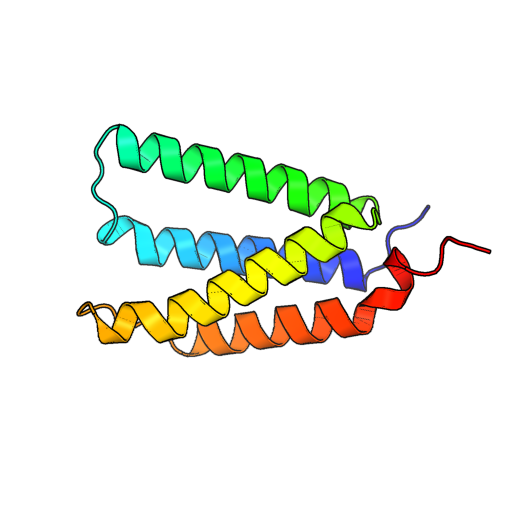 O 1
ATOM 754 N N . VAL A 1 92 ? -5.664 -4.749 -10.486 1.00 88.12 92 VAL A N 1
ATOM 755 C CA . VAL A 1 92 ? -6.963 -5.208 -9.964 1.00 88.12 92 VAL A CA 1
ATOM 756 C C . VAL A 1 92 ? -6.923 -5.396 -8.446 1.00 88.12 92 VAL A C 1
ATOM 758 O O . VAL A 1 92 ? -7.774 -4.857 -7.736 1.00 88.12 92 VAL A O 1
ATOM 761 N N . LEU A 1 93 ? -5.916 -6.108 -7.929 1.00 88.06 93 LEU A N 1
ATOM 762 C CA . LEU A 1 93 ? -5.728 -6.307 -6.490 1.00 88.06 93 LEU A CA 1
ATOM 763 C C . LEU A 1 93 ? -5.601 -4.964 -5.764 1.00 88.06 93 LEU A C 1
ATOM 765 O O . LEU A 1 93 ? -6.201 -4.759 -4.708 1.00 88.06 93 LEU A O 1
ATOM 769 N N . SER A 1 94 ? -4.879 -4.021 -6.366 1.00 88.38 94 SER A N 1
ATOM 770 C CA . SER A 1 94 ? -4.658 -2.706 -5.783 1.00 88.38 94 SER A CA 1
ATOM 771 C C . SER A 1 94 ? -5.928 -1.868 -5.696 1.00 88.38 94 SER A C 1
ATOM 773 O O . SER A 1 94 ? -6.168 -1.217 -4.675 1.00 88.38 94 SER A O 1
ATOM 775 N N . THR A 1 95 ? -6.766 -1.915 -6.728 1.00 90.12 95 THR A N 1
ATOM 776 C CA . THR A 1 95 ? -8.076 -1.263 -6.737 1.00 90.12 95 THR A CA 1
ATOM 777 C C . THR A 1 95 ? -9.011 -1.882 -5.699 1.00 90.12 95 THR A C 1
ATOM 779 O O . THR A 1 95 ? -9.679 -1.152 -4.965 1.00 90.12 95 THR A O 1
ATOM 782 N N . LEU A 1 96 ? -9.021 -3.214 -5.567 1.00 91.75 96 LEU A N 1
ATOM 783 C CA . LEU A 1 96 ? -9.827 -3.905 -4.555 1.00 91.75 96 LEU A CA 1
ATOM 784 C C . LEU A 1 96 ? -9.419 -3.511 -3.130 1.00 91.75 96 LEU A C 1
ATOM 786 O O . LEU A 1 96 ? -10.287 -3.227 -2.301 1.00 91.75 96 LEU A O 1
ATOM 790 N N . ILE A 1 97 ? -8.113 -3.428 -2.852 1.00 91.12 97 ILE A N 1
ATOM 791 C CA . ILE A 1 97 ? -7.595 -2.967 -1.555 1.00 91.12 97 ILE A CA 1
ATOM 792 C C . ILE A 1 97 ? -8.055 -1.536 -1.266 1.00 91.12 97 ILE A C 1
ATOM 794 O O . ILE A 1 97 ? -8.498 -1.256 -0.149 1.00 91.12 97 ILE A O 1
ATOM 798 N N . LEU A 1 98 ? -8.006 -0.639 -2.256 1.00 93.56 98 LEU A N 1
ATOM 799 C CA . LEU A 1 98 ? -8.454 0.745 -2.092 1.00 93.56 98 LEU A CA 1
ATOM 800 C C . LEU A 1 98 ? -9.952 0.824 -1.765 1.00 93.56 98 LEU A C 1
ATOM 802 O O . LEU A 1 98 ? -10.332 1.447 -0.770 1.00 93.56 98 LEU A O 1
ATOM 806 N N . ILE A 1 99 ? -10.797 0.151 -2.553 1.00 93.00 99 ILE A N 1
ATOM 807 C CA . ILE A 1 99 ? -12.253 0.117 -2.340 1.00 93.00 99 ILE A CA 1
ATOM 808 C C . ILE A 1 99 ? -12.566 -0.422 -0.944 1.00 93.00 99 ILE A C 1
ATOM 810 O O . ILE A 1 99 ? -13.312 0.197 -0.179 1.00 93.00 99 ILE A O 1
ATOM 814 N N . TYR A 1 100 ? -11.957 -1.549 -0.576 1.00 90.69 100 TYR A N 1
ATOM 815 C CA . TYR A 1 100 ? -12.213 -2.183 0.710 1.00 90.69 100 TYR A CA 1
ATOM 816 C C . TYR A 1 100 ? -11.712 -1.328 1.886 1.00 90.69 100 TYR A C 1
ATOM 818 O O . TYR A 1 100 ? -12.388 -1.231 2.915 1.00 90.69 100 TYR A O 1
ATOM 826 N N . THR A 1 101 ? -10.592 -0.616 1.717 1.00 91.44 101 THR A N 1
ATOM 827 C CA . THR A 1 101 ? -10.110 0.381 2.685 1.00 91.44 101 THR A CA 1
ATOM 828 C C . THR A 1 101 ? -11.147 1.485 2.889 1.00 91.44 101 THR A C 1
ATOM 830 O O . THR A 1 101 ? -11.524 1.764 4.028 1.00 91.44 101 THR A O 1
ATOM 833 N N . ILE A 1 102 ? -11.700 2.047 1.809 1.00 92.31 102 ILE A N 1
ATOM 834 C CA . ILE A 1 102 ? -12.729 3.099 1.871 1.00 92.31 102 ILE A CA 1
ATOM 835 C C . ILE A 1 102 ? -14.010 2.599 2.554 1.00 92.31 102 ILE A C 1
ATOM 837 O O . ILE A 1 102 ? -14.577 3.308 3.390 1.00 92.31 102 ILE A O 1
ATOM 841 N N . MET A 1 103 ? -14.455 1.368 2.278 1.00 90.94 103 MET A N 1
ATOM 842 C CA . MET A 1 103 ? -15.622 0.775 2.953 1.00 90.94 103 MET A CA 1
ATOM 843 C C . MET A 1 103 ? -15.442 0.713 4.477 1.00 90.94 103 MET A C 1
ATOM 845 O O . MET A 1 103 ? -16.405 0.836 5.239 1.00 90.94 103 MET A O 1
ATOM 849 N N . ARG A 1 104 ? -14.198 0.565 4.940 1.00 87.75 104 ARG A N 1
ATOM 850 C CA . ARG A 1 104 ? -13.837 0.468 6.358 1.00 87.75 104 ARG A CA 1
ATOM 851 C C . ARG A 1 104 ? -13.588 1.824 7.025 1.00 87.75 104 ARG A C 1
ATOM 853 O O . ARG A 1 104 ? -13.306 1.843 8.223 1.00 87.75 104 ARG A O 1
ATOM 860 N N . LYS A 1 105 ? -13.800 2.950 6.323 1.00 90.00 105 LYS A N 1
ATOM 861 C CA . LYS A 1 105 ? -13.598 4.325 6.836 1.00 90.00 105 LYS A CA 1
ATOM 862 C C . LYS A 1 105 ? -14.236 4.596 8.198 1.00 90.00 105 LYS A C 1
ATOM 864 O O . LYS A 1 105 ? -13.690 5.351 8.998 1.00 90.00 105 LYS A O 1
ATOM 869 N N . ARG A 1 106 ? -15.377 3.959 8.490 1.00 87.81 106 ARG A N 1
ATOM 870 C CA . ARG A 1 106 ? -16.113 4.141 9.752 1.00 87.81 106 ARG A CA 1
ATOM 871 C C . ARG A 1 106 ? -15.256 3.811 10.977 1.00 87.81 106 ARG A C 1
ATOM 873 O O . ARG A 1 106 ? -15.294 4.568 11.936 1.00 87.81 106 ARG A O 1
ATOM 880 N N . TYR A 1 107 ? -14.415 2.776 10.917 1.00 85.81 107 TYR A N 1
ATOM 881 C CA . TYR A 1 107 ? -13.553 2.388 12.044 1.00 85.81 107 TYR A CA 1
ATOM 882 C C . TYR A 1 107 ? -12.476 3.420 12.393 1.00 85.81 107 TYR A C 1
ATOM 884 O O . TYR A 1 107 ? -11.956 3.400 13.504 1.00 85.81 107 TYR A O 1
ATOM 892 N N . PHE A 1 108 ? -12.147 4.308 11.456 1.00 87.50 108 PHE A N 1
ATOM 893 C CA . PHE A 1 108 ? -11.088 5.302 11.606 1.00 87.50 108 PHE A CA 1
ATOM 894 C C . PHE A 1 108 ? -11.651 6.698 11.870 1.00 87.50 108 PHE A C 1
ATOM 896 O O . PHE A 1 108 ? -11.048 7.484 12.596 1.00 87.50 108 PHE A O 1
ATOM 903 N N . LEU A 1 109 ? -12.813 7.010 11.290 1.00 85.38 109 LEU A N 1
ATOM 904 C CA . LEU A 1 109 ? -13.391 8.352 11.315 1.00 85.38 109 LEU A CA 1
ATOM 905 C C . LEU A 1 109 ? -14.473 8.546 12.392 1.00 85.38 109 LEU A C 1
ATOM 907 O O . LEU A 1 109 ? -14.739 9.687 12.743 1.00 85.38 109 LEU A O 1
ATOM 911 N N . GLN A 1 110 ? -15.055 7.486 12.976 1.00 73.19 110 GLN A N 1
ATOM 912 C CA . GLN A 1 110 ? -16.129 7.600 13.990 1.00 73.19 110 GLN A CA 1
ATOM 913 C C . GLN A 1 110 ? -15.656 7.938 15.418 1.00 73.19 110 GLN A C 1
ATOM 915 O O . GLN A 1 110 ? -16.311 7.583 16.391 1.00 73.19 110 GLN A O 1
ATOM 920 N N . LYS A 1 111 ? -14.532 8.638 15.580 1.00 56.16 111 LYS A N 1
ATOM 921 C CA . LYS A 1 111 ? -14.092 9.127 16.894 1.00 56.16 111 LYS A CA 1
ATOM 922 C C . LYS A 1 111 ? -13.952 10.642 16.835 1.00 56.16 111 LYS A C 1
ATOM 924 O O . LYS A 1 111 ? -12.873 11.153 16.537 1.00 56.16 111 LYS A O 1
ATOM 929 N N . GLU A 1 112 ? -15.094 11.307 16.980 1.00 50.69 112 GLU A N 1
ATOM 930 C CA . GLU A 1 112 ? -15.279 12.750 17.202 1.00 50.69 112 GLU A CA 1
ATOM 931 C C . GLU A 1 112 ? -16.771 13.021 17.493 1.00 50.69 112 GLU A C 1
ATOM 933 O O . GLU A 1 112 ? -17.445 13.756 16.782 1.00 50.69 112 GLU A O 1
ATOM 938 N N . THR A 1 113 ? -17.300 12.356 18.521 1.00 38.53 113 THR A N 1
ATOM 939 C CA . THR A 1 113 ? -18.480 12.781 19.294 1.00 38.53 113 THR A CA 1
ATOM 940 C C . THR A 1 113 ? -18.258 12.341 20.724 1.00 38.53 113 THR A C 1
ATOM 942 O O . THR A 1 113 ? -17.903 11.146 20.882 1.00 38.53 113 THR A O 1
#

pLDDT: mean 83.94, std 9.47, range [38.53, 94.06]

Radius of gyration: 15.17 Å; chains: 1; bounding box: 42×22×44 Å

Secondary structure (DSSP, 8-state):
-PPPHHHHHHHHHHHHHHHHHHHHHGGGS--SHHHHHHHHHHHHHHHHHHHHHHTT-HHHHHHHHHHHHHHHHHHHHHHHHSS----HHHHHHHHHHHHHHHHTTHHHH----